Protein AF-A0AAD5JVT0-F1 (afdb_monomer)

Solvent-accessible surface area (backbone atoms only — not comparable to full-atom values): 8442 Å² total; per-residue (Å²): 138,88,90,83,81,89,78,95,78,83,78,82,88,82,80,82,82,86,86,84,90,79,89,81,84,84,88,70,99,79,71,87,85,83,91,67,76,53,73,41,101,82,29,90,51,47,40,52,59,62,80,93,69,42,86,67,53,71,68,58,53,49,51,53,48,52,53,48,25,65,75,74,66,51,56,69,68,59,46,50,54,53,50,51,54,49,48,54,54,38,16,63,36,20,67,77,40,57,48,54,56,23,50,54,52,51,46,23,51,43,54,75,34,98,82,4,52,47,52,55,50,56,54,56,70,54,51,78,76,76,120

pLDDT: mean 73.47, std 22.61, range [34.78, 96.44]

Radius of gyration: 25.61 Å; Cα contacts (8 Å, |Δi|>4): 76; chains: 1; bounding box: 48×72×60 Å

Organism: NCBI:txid60185

Structure (mmCIF, N/CA/C/O backbone):
data_AF-A0AAD5JVT0-F1
#
_entry.id   AF-A0AAD5JVT0-F1
#
loop_
_atom_site.group_PDB
_atom_site.id
_atom_site.type_symbol
_atom_site.label_atom_id
_atom_site.label_alt_id
_atom_site.label_comp_id
_atom_site.label_asym_id
_atom_site.label_entity_id
_atom_site.label_seq_id
_atom_site.pdbx_PDB_ins_code
_atom_site.Cartn_x
_atom_site.Cartn_y
_atom_site.Cartn_z
_atom_site.occupancy
_atom_site.B_iso_or_equiv
_atom_site.auth_seq_id
_atom_site.auth_comp_id
_atom_site.auth_asym_id
_atom_site.auth_atom_id
_atom_site.pdbx_PDB_model_num
ATOM 1 N N . MET A 1 1 ? -24.190 56.146 -15.590 1.00 42.69 1 MET A N 1
ATOM 2 C CA . MET A 1 1 ? -22.835 56.115 -14.997 1.00 42.69 1 MET A CA 1
ATOM 3 C C . MET A 1 1 ? -22.910 56.779 -13.633 1.00 42.69 1 MET A C 1
ATOM 5 O O . MET A 1 1 ? -23.581 57.795 -13.550 1.00 42.69 1 MET A O 1
ATOM 9 N N . LEU A 1 2 ? -22.230 56.203 -12.633 1.00 39.81 2 LEU A N 1
ATOM 10 C CA . LEU A 1 2 ? -22.140 56.605 -11.213 1.00 39.81 2 LEU A CA 1
ATOM 11 C C . LEU A 1 2 ? -23.274 56.128 -10.288 1.00 39.81 2 LEU A C 1
ATOM 13 O O . LEU A 1 2 ? -24.141 56.886 -9.879 1.00 39.81 2 LEU A O 1
ATOM 17 N N . ALA A 1 3 ? -23.177 54.865 -9.875 1.00 38.94 3 ALA A N 1
ATOM 18 C CA . ALA A 1 3 ? -23.599 54.436 -8.544 1.00 38.94 3 ALA A CA 1
ATOM 19 C C . ALA A 1 3 ? -22.502 53.513 -7.998 1.00 38.94 3 ALA A C 1
ATOM 21 O O . ALA A 1 3 ? -22.543 52.295 -8.146 1.00 38.94 3 ALA A O 1
ATOM 22 N N . LEU A 1 4 ? -21.453 54.128 -7.460 1.00 46.91 4 LEU A N 1
ATOM 23 C CA . LEU A 1 4 ? -20.381 53.460 -6.738 1.00 46.91 4 LEU A CA 1
ATOM 24 C C . LEU A 1 4 ? -20.253 54.237 -5.435 1.00 46.91 4 LEU A C 1
ATOM 26 O O . LEU A 1 4 ? -19.688 55.321 -5.440 1.00 46.91 4 LEU A O 1
ATOM 30 N N . LEU A 1 5 ? -20.872 53.737 -4.369 1.00 42.81 5 LEU A N 1
ATOM 31 C CA . LEU A 1 5 ? -20.313 53.743 -3.021 1.00 42.81 5 LEU A CA 1
ATOM 32 C C . LEU A 1 5 ? -21.260 52.996 -2.073 1.00 42.81 5 LEU A C 1
ATOM 34 O O . LEU A 1 5 ? -22.463 53.221 -2.055 1.00 42.81 5 LEU A O 1
ATOM 38 N N . GLU A 1 6 ? -20.638 52.174 -1.233 1.00 39.78 6 GLU A N 1
ATOM 39 C CA . GLU A 1 6 ? -21.125 51.795 0.093 1.00 39.78 6 GLU A CA 1
ATOM 40 C C . GLU A 1 6 ? -22.086 50.593 0.205 1.00 39.78 6 GLU A C 1
ATOM 42 O O . GLU A 1 6 ? -23.271 50.709 0.496 1.00 39.78 6 GLU A O 1
ATOM 47 N N . SER A 1 7 ? -21.519 49.382 0.132 1.00 43.12 7 SER A N 1
ATOM 48 C CA . SER A 1 7 ? -22.093 48.208 0.807 1.00 43.12 7 SER A CA 1
ATOM 49 C C . SER A 1 7 ? -21.152 47.729 1.916 1.00 43.12 7 SER A C 1
ATOM 51 O O . SER A 1 7 ? -20.167 47.025 1.689 1.00 43.12 7 SER A O 1
ATOM 53 N N . LYS A 1 8 ? -21.473 48.129 3.152 1.00 50.09 8 LYS A N 1
ATOM 54 C CA . LYS A 1 8 ? -20.845 47.746 4.432 1.00 50.09 8 LYS A CA 1
ATOM 55 C C . LYS A 1 8 ? -21.164 46.297 4.851 1.00 50.09 8 LYS A C 1
ATOM 57 O O . LYS A 1 8 ? -21.473 46.031 6.008 1.00 50.09 8 LYS A O 1
ATOM 62 N N . ARG A 1 9 ? -21.120 45.335 3.925 1.00 43.62 9 ARG A N 1
ATOM 63 C CA . ARG A 1 9 ? -21.512 43.932 4.193 1.00 43.62 9 ARG A CA 1
ATOM 64 C C . ARG A 1 9 ? -20.355 42.933 4.277 1.00 43.62 9 ARG A C 1
ATOM 66 O O . ARG A 1 9 ? -20.606 41.789 4.628 1.00 43.62 9 ARG A O 1
ATOM 73 N N . PHE A 1 10 ? -19.108 43.342 4.024 1.00 39.12 10 PHE A N 1
ATOM 74 C CA . PHE A 1 10 ? -18.000 42.389 3.836 1.00 39.12 10 PHE A CA 1
ATOM 75 C C . PHE A 1 10 ? -16.831 42.450 4.837 1.00 39.12 10 PHE A C 1
ATOM 77 O O . PHE A 1 10 ? -15.829 41.782 4.614 1.00 39.12 10 PHE A O 1
ATOM 84 N N . LYS A 1 11 ? -16.931 43.181 5.959 1.00 37.97 11 LYS A N 1
ATOM 85 C CA . LYS A 1 11 ? -15.828 43.254 6.952 1.00 37.97 11 LYS A CA 1
ATOM 86 C C . LYS A 1 11 ? -16.100 42.665 8.343 1.00 37.97 11 LYS A C 1
ATOM 88 O O . LYS A 1 11 ? -15.167 42.577 9.127 1.00 37.97 11 LYS A O 1
ATOM 93 N N . ASN A 1 12 ? -17.302 42.164 8.635 1.00 36.09 12 ASN A N 1
ATOM 94 C CA . ASN A 1 12 ? -17.651 41.736 10.003 1.00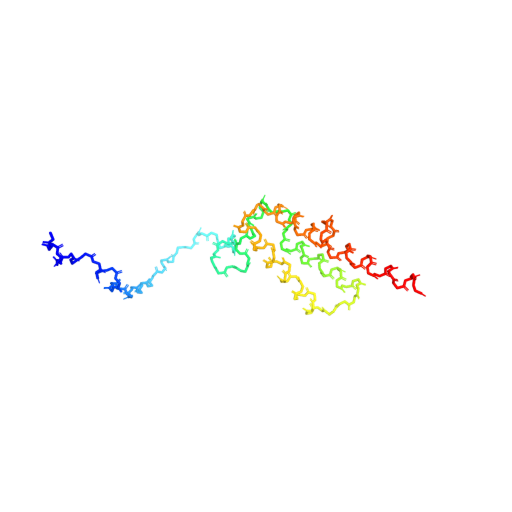 36.09 12 ASN A CA 1
ATOM 95 C C . ASN A 1 12 ? -17.623 40.216 10.253 1.00 36.09 12 ASN A C 1
ATOM 97 O O . ASN A 1 12 ? -18.140 39.774 11.269 1.00 36.09 12 ASN A O 1
ATOM 101 N N . LYS A 1 13 ? -17.038 39.397 9.364 1.00 38.84 13 LYS A N 1
ATOM 102 C CA . LYS A 1 13 ? -16.989 37.926 9.544 1.00 38.84 13 LYS A CA 1
ATOM 103 C C . LYS A 1 13 ? -15.599 37.363 9.877 1.00 38.84 13 LYS A C 1
ATOM 105 O O . LYS A 1 13 ? -15.403 36.159 9.798 1.00 38.84 13 LYS A O 1
ATOM 110 N N . LEU A 1 14 ? -14.632 38.215 10.223 1.00 41.12 14 LEU A N 1
ATOM 111 C CA . LEU A 1 14 ? -13.240 37.794 10.448 1.00 41.12 14 LEU A CA 1
ATOM 112 C C . LEU A 1 14 ? -12.692 38.108 11.845 1.00 41.12 14 LEU A C 1
ATOM 114 O O . LEU A 1 14 ? -11.523 37.850 12.091 1.00 41.12 14 LEU A O 1
ATOM 118 N N . LEU A 1 15 ? -13.509 38.625 12.769 1.00 42.91 15 LEU A N 1
ATOM 119 C CA . LEU A 1 15 ? -13.074 38.959 14.130 1.00 42.91 15 LEU A CA 1
ATOM 120 C C . LEU A 1 15 ? -14.215 38.741 15.135 1.00 42.91 15 LEU A C 1
ATOM 122 O O . LEU A 1 15 ? -14.838 39.694 15.595 1.00 42.91 15 LEU A O 1
ATOM 126 N N . THR A 1 16 ? -14.520 37.485 15.462 1.00 37.41 16 THR A N 1
ATOM 127 C CA . THR A 1 16 ? -15.326 37.148 16.647 1.00 37.41 16 THR A CA 1
ATOM 128 C C . THR A 1 16 ? -14.855 35.802 17.204 1.00 37.41 16 THR A C 1
ATOM 130 O O . THR A 1 16 ? -15.238 34.743 16.723 1.00 37.41 16 THR A O 1
ATOM 133 N N . GLU A 1 17 ? -13.979 35.928 18.204 1.00 36.03 17 GLU A N 1
ATOM 134 C CA . GLU A 1 17 ? -13.938 35.121 19.433 1.00 36.03 17 GLU A CA 1
ATOM 135 C C . GLU A 1 17 ? -13.217 33.763 19.415 1.00 36.03 17 GLU A C 1
ATOM 137 O O . GLU A 1 17 ? -13.787 32.683 19.302 1.00 36.03 17 GLU A O 1
ATOM 142 N N . SER A 1 18 ? -11.912 33.858 19.678 1.00 34.78 18 SER A N 1
ATOM 143 C CA . SER A 1 18 ? -11.151 32.921 20.505 1.00 34.78 18 SER A CA 1
ATOM 144 C C . SER A 1 18 ? -11.577 32.989 21.983 1.00 34.78 18 SER A C 1
ATOM 146 O O . SER A 1 18 ? -11.739 34.089 22.511 1.00 34.78 18 SER A O 1
ATOM 148 N N . ASN A 1 19 ? -11.576 31.822 22.643 1.00 36.66 19 ASN A N 1
ATOM 149 C CA . ASN A 1 19 ? -11.640 31.545 24.092 1.00 36.66 19 ASN A CA 1
ATOM 150 C C . ASN A 1 19 ? -13.023 31.310 24.724 1.00 36.66 19 ASN A C 1
ATOM 152 O O . ASN A 1 19 ? -13.602 32.202 25.332 1.00 36.66 19 ASN A O 1
ATOM 156 N N . THR A 1 20 ? -13.438 30.041 24.768 1.00 39.09 20 THR A N 1
ATOM 157 C CA . THR A 1 20 ? -14.123 29.476 25.945 1.00 39.09 20 THR A CA 1
ATOM 158 C C . THR A 1 20 ? -13.515 28.114 26.289 1.00 39.09 20 THR A C 1
ATOM 160 O O . THR A 1 20 ? -13.772 27.096 25.659 1.00 39.09 20 THR A O 1
ATOM 163 N N . SER A 1 21 ? -12.647 28.131 27.299 1.00 38.38 21 SER A N 1
ATOM 164 C CA . SER A 1 21 ? -12.252 26.964 28.083 1.00 38.38 21 SER A CA 1
ATOM 165 C C . SER A 1 21 ? -13.370 26.678 29.082 1.00 38.38 21 SER A C 1
ATOM 167 O O . SER A 1 21 ? -13.636 27.527 29.931 1.00 38.38 21 SER A O 1
ATOM 169 N N . VAL A 1 22 ? -13.987 25.499 29.021 1.00 42.66 22 VAL A N 1
ATOM 170 C CA . VAL A 1 22 ? -14.798 24.957 30.120 1.00 42.66 22 VAL A CA 1
ATOM 171 C C . VAL A 1 22 ? -14.399 23.498 30.316 1.00 42.66 22 VAL A C 1
ATOM 173 O O . VAL A 1 22 ? -14.731 22.627 29.516 1.00 42.66 22 VAL A O 1
ATOM 176 N N . GLN A 1 23 ? -13.626 23.263 31.374 1.00 40.12 23 GLN A N 1
ATOM 177 C CA . GLN A 1 23 ? -13.453 21.953 31.988 1.00 40.12 23 GLN A CA 1
ATOM 178 C C . GLN A 1 23 ? -14.671 21.675 32.874 1.00 40.12 23 GLN A C 1
ATOM 180 O O . GLN A 1 23 ? -15.003 22.514 33.703 1.00 40.12 23 GLN A O 1
ATOM 185 N N . ASP A 1 24 ? -15.293 20.510 32.690 1.00 35.97 24 ASP A N 1
ATOM 186 C CA . ASP A 1 24 ? -15.837 19.664 33.764 1.00 35.97 24 ASP A CA 1
ATOM 187 C C . ASP A 1 24 ? -16.304 18.317 33.171 1.00 35.97 24 ASP A C 1
ATOM 189 O O . ASP A 1 24 ? -17.338 18.266 32.501 1.00 35.97 24 ASP A O 1
ATOM 193 N N . PRO A 1 25 ? -15.602 17.190 33.401 1.00 46.09 25 PRO A N 1
ATOM 194 C CA . PRO A 1 25 ? -16.190 15.872 33.226 1.00 46.09 25 PRO A CA 1
ATOM 195 C C . PRO A 1 25 ? -16.771 15.381 34.558 1.00 46.09 25 PRO A C 1
ATOM 197 O O . PRO A 1 25 ? -16.054 14.963 35.468 1.00 46.09 25 PRO A O 1
ATOM 200 N N . GLN A 1 26 ? -18.102 15.404 34.644 1.00 40.09 26 GLN A N 1
ATOM 201 C CA . GLN A 1 26 ? -18.882 14.684 35.649 1.00 40.09 26 GLN A CA 1
ATOM 202 C C . GLN A 1 26 ? -18.481 13.198 35.659 1.00 40.09 26 GLN A C 1
ATOM 204 O O . GLN A 1 26 ? -18.565 12.489 34.656 1.00 40.09 26 GLN A O 1
ATOM 209 N N . ASN A 1 27 ? -18.028 12.752 36.825 1.00 43.31 27 ASN A N 1
ATOM 210 C CA . ASN A 1 27 ? -17.578 11.404 37.133 1.00 43.31 27 ASN A CA 1
ATOM 211 C C . ASN A 1 27 ? -18.794 10.460 37.212 1.00 43.31 27 ASN A C 1
ATOM 213 O O . ASN A 1 27 ? -19.516 10.474 38.206 1.00 43.31 27 ASN A O 1
ATOM 217 N N . ASN A 1 28 ? -19.041 9.663 36.166 1.00 42.50 28 ASN A N 1
ATOM 218 C CA . ASN A 1 28 ? -20.132 8.681 36.128 1.00 42.50 28 ASN A CA 1
ATOM 219 C C . ASN A 1 28 ? -19.548 7.267 35.885 1.00 42.50 28 ASN A C 1
ATOM 221 O O . ASN A 1 28 ? -19.054 7.001 34.787 1.00 42.50 28 ASN A O 1
ATOM 225 N N . PRO A 1 29 ? -19.530 6.353 36.878 1.00 51.09 29 PRO A N 1
ATOM 226 C CA . PRO A 1 29 ? -18.665 5.167 36.843 1.00 51.09 29 PRO A CA 1
ATOM 227 C C . PRO A 1 29 ? -19.257 3.912 36.165 1.00 51.09 29 PRO A C 1
ATOM 229 O O . PRO A 1 29 ? -18.868 2.804 36.524 1.00 51.09 29 PRO A O 1
ATOM 232 N N . THR A 1 30 ? -20.159 4.019 35.182 1.00 50.66 30 THR A N 1
ATOM 233 C CA . THR A 1 30 ? -20.792 2.822 34.571 1.00 50.66 30 THR A CA 1
ATOM 234 C C . THR A 1 30 ? -20.783 2.740 33.044 1.00 50.66 30 THR A C 1
ATOM 236 O O . THR A 1 30 ? -21.467 1.882 32.489 1.00 50.66 30 THR A O 1
ATOM 239 N N . LEU A 1 31 ? -19.972 3.532 32.337 1.00 48.97 31 LEU A N 1
ATOM 240 C CA . LEU A 1 31 ? -19.729 3.275 30.911 1.00 48.97 31 LEU A CA 1
ATOM 241 C C . LEU A 1 31 ? -18.489 2.386 30.731 1.00 48.97 31 LEU A C 1
ATOM 243 O O . LEU A 1 31 ? -17.447 2.685 31.325 1.00 48.97 31 LEU A O 1
ATOM 247 N N . PRO A 1 32 ? -18.572 1.293 29.944 1.00 42.19 32 PRO A N 1
ATOM 248 C CA . PRO A 1 32 ? -17.441 0.404 29.746 1.00 42.19 32 PRO A CA 1
ATOM 249 C C . PRO A 1 32 ? -16.292 1.186 29.112 1.00 42.19 32 PRO A C 1
ATOM 251 O O . PRO A 1 32 ? -16.405 1.767 28.032 1.00 42.19 32 PRO A O 1
ATOM 254 N N . LYS A 1 33 ? -15.169 1.205 29.828 1.00 46.94 33 LYS A N 1
ATOM 255 C CA . LYS A 1 33 ? -13.894 1.664 29.302 1.00 46.94 33 LYS A CA 1
ATOM 256 C C . LYS A 1 33 ? -13.515 0.750 28.134 1.00 46.94 33 LYS A C 1
ATOM 258 O O . LYS A 1 33 ? -13.266 -0.430 28.349 1.00 46.94 33 LYS A O 1
ATOM 263 N N . ASN A 1 34 ? -13.373 1.370 26.963 1.00 48.34 34 ASN A N 1
ATOM 264 C CA . ASN A 1 34 ? -12.499 0.961 25.862 1.00 48.34 34 ASN A CA 1
ATOM 265 C C . ASN A 1 34 ? -13.071 -0.009 24.804 1.00 48.34 34 ASN A C 1
ATOM 267 O O . ASN A 1 34 ? -12.885 -1.217 24.911 1.00 48.34 34 ASN A O 1
ATOM 271 N N . THR A 1 35 ? -13.663 0.525 23.722 1.00 45.53 35 THR A N 1
ATOM 272 C CA . THR A 1 35 ? -13.678 -0.134 22.388 1.00 45.53 35 THR A CA 1
ATOM 273 C C . THR A 1 35 ? -13.915 0.851 21.226 1.00 45.53 35 THR A C 1
ATOM 275 O O . THR A 1 35 ? -14.700 0.584 20.325 1.00 45.53 35 THR A O 1
ATOM 278 N N . LEU A 1 36 ? -13.282 2.030 21.219 1.00 45.38 36 LEU A N 1
ATOM 279 C CA . LEU A 1 36 ? -13.342 2.894 20.027 1.00 45.38 36 LEU A CA 1
ATOM 280 C C . LEU A 1 36 ? -12.101 3.783 19.891 1.00 45.38 36 LEU A C 1
ATOM 282 O O . LEU A 1 36 ? -12.194 5.002 19.787 1.00 45.38 36 LEU A O 1
ATOM 286 N N . LEU A 1 37 ? -10.918 3.167 19.906 1.00 45.56 37 LEU A N 1
ATOM 287 C CA . LEU A 1 37 ? -9.666 3.880 19.636 1.00 45.56 37 LEU A CA 1
ATOM 288 C C . LEU A 1 37 ? -9.464 4.207 18.140 1.00 45.56 37 LEU A C 1
ATOM 290 O O . LEU A 1 37 ? -8.511 4.897 17.812 1.00 45.56 37 LEU A O 1
ATOM 294 N N . GLY A 1 38 ? -10.348 3.748 17.245 1.00 46.44 38 GLY A N 1
ATOM 295 C CA . GLY A 1 38 ? -10.215 3.910 15.788 1.00 46.44 38 GLY A CA 1
ATOM 296 C C . GLY A 1 38 ? -10.915 5.125 15.162 1.00 46.44 38 GLY A C 1
ATOM 297 O O . GLY A 1 38 ? -10.831 5.293 13.956 1.00 46.44 38 GLY A O 1
ATOM 298 N N . TYR A 1 39 ? -11.613 5.966 15.939 1.00 44.31 39 TYR A N 1
ATOM 299 C CA . TYR A 1 39 ? -12.497 7.018 15.388 1.00 44.31 39 TYR A CA 1
ATOM 300 C C . TYR A 1 39 ? -12.332 8.414 15.991 1.00 44.31 39 TYR A C 1
ATOM 302 O O . TYR A 1 39 ? -13.175 9.286 15.789 1.00 44.31 39 TYR A O 1
ATOM 310 N N . SER A 1 40 ? -11.259 8.653 16.740 1.00 50.84 40 SER A N 1
ATOM 311 C CA . SER A 1 40 ? -10.874 10.030 17.058 1.00 50.84 40 SER A CA 1
ATOM 312 C C . SER A 1 40 ? -9.973 10.554 15.941 1.00 50.84 40 SER A C 1
ATOM 314 O O . SER A 1 40 ? -9.121 9.805 15.467 1.00 50.84 40 SER A O 1
ATOM 316 N N . ASP A 1 41 ? -10.071 11.839 15.587 1.00 53.91 41 ASP A N 1
ATOM 317 C CA . ASP A 1 41 ? -9.113 12.530 14.696 1.00 53.91 41 ASP A CA 1
ATOM 318 C C . ASP A 1 41 ? -7.643 12.446 15.187 1.00 53.91 41 ASP A C 1
ATOM 320 O O . ASP A 1 41 ? -6.724 12.915 14.522 1.00 53.91 41 ASP A O 1
ATOM 324 N N . SER A 1 42 ? -7.410 11.850 16.364 1.00 58.44 42 SER A N 1
ATOM 325 C CA . SER A 1 42 ? -6.110 11.608 16.990 1.00 58.44 42 SER A CA 1
ATOM 326 C C . SER A 1 42 ? -5.592 10.169 16.828 1.00 58.44 42 SER A C 1
ATOM 328 O O . SER A 1 42 ? -4.496 9.877 17.313 1.00 58.44 42 SER A O 1
ATOM 330 N N . ALA A 1 43 ? -6.351 9.251 16.222 1.00 64.69 43 ALA A N 1
ATOM 331 C CA . ALA A 1 43 ? -5.914 7.870 16.030 1.00 64.69 43 ALA A CA 1
ATOM 332 C C . ALA A 1 43 ? -4.952 7.761 14.829 1.00 64.69 43 ALA A C 1
ATOM 334 O O . ALA A 1 43 ? -5.251 8.317 13.769 1.00 64.69 43 ALA A O 1
ATOM 335 N N . PRO A 1 44 ? -3.816 7.047 14.952 1.00 73.19 44 PRO A N 1
ATOM 336 C CA . PRO A 1 44 ? -2.994 6.722 13.794 1.00 73.19 44 PRO A CA 1
ATOM 337 C C . PRO A 1 44 ? -3.825 5.807 12.883 1.00 73.19 44 PRO A C 1
ATOM 339 O O . PRO A 1 44 ? -4.241 4.735 13.310 1.00 73.19 44 PRO A O 1
ATOM 342 N N . TYR A 1 45 ? -4.101 6.258 11.657 1.00 84.25 45 TYR A N 1
ATOM 343 C CA . TYR A 1 45 ? -4.936 5.586 10.643 1.00 84.25 45 TYR A CA 1
ATOM 344 C C . TYR A 1 45 ? -6.464 5.637 10.879 1.00 84.25 45 TYR A C 1
ATOM 346 O O . TYR A 1 45 ? -7.145 4.613 10.899 1.00 84.25 45 TYR A O 1
ATOM 354 N N . SER A 1 46 ? -7.029 6.839 11.036 1.00 83.12 46 SER A N 1
ATOM 355 C CA . SER A 1 46 ? -8.470 7.046 11.275 1.00 83.12 46 SER A CA 1
ATOM 356 C C . SER A 1 46 ? -9.390 6.670 10.102 1.00 83.12 46 SER A C 1
ATOM 358 O O . SER A 1 46 ? -10.589 6.473 10.298 1.00 83.12 46 SER A O 1
ATOM 360 N N . SER A 1 47 ? -8.861 6.583 8.878 1.00 86.12 47 SER A N 1
ATOM 361 C CA . SER A 1 47 ? -9.623 6.239 7.669 1.00 86.12 47 SER A CA 1
ATOM 362 C C . SER A 1 47 ? -9.603 4.739 7.365 1.00 86.12 47 SER A C 1
ATOM 364 O O . SER A 1 47 ? -10.435 4.256 6.592 1.00 86.12 47 SER A O 1
ATOM 366 N N . TRP A 1 48 ? -8.691 3.975 7.972 1.00 86.31 48 TRP A N 1
ATOM 367 C CA . TRP A 1 48 ? -8.739 2.513 7.979 1.00 86.31 48 TRP A CA 1
ATOM 368 C C . TRP A 1 48 ? -9.813 2.048 8.981 1.00 86.31 48 TRP A C 1
ATOM 370 O O . TRP A 1 48 ? -9.518 1.784 10.140 1.00 86.31 48 TRP A O 1
ATOM 380 N N . GLY A 1 49 ? -11.071 2.064 8.509 1.00 70.62 49 GLY A N 1
ATOM 381 C CA . GLY A 1 49 ? -12.323 2.004 9.284 1.00 70.62 49 GLY A CA 1
ATOM 382 C C . GLY A 1 49 ? -12.575 0.771 10.179 1.00 70.62 49 GLY A C 1
ATOM 383 O O . GLY A 1 49 ? -11.660 0.019 10.497 1.00 70.62 49 GLY A O 1
ATOM 384 N N . PRO A 1 50 ? -13.830 0.561 10.639 1.00 67.69 50 PRO A N 1
ATOM 385 C CA . PRO A 1 50 ? -14.120 -0.307 11.783 1.00 67.69 50 PRO A CA 1
ATOM 386 C C . PRO A 1 50 ? -13.792 -1.767 11.467 1.00 67.69 50 PRO A C 1
ATOM 388 O O . PRO A 1 50 ? -13.972 -2.196 10.326 1.00 67.69 50 PRO A O 1
ATOM 391 N N . GLU A 1 51 ? -13.396 -2.532 12.488 1.00 64.88 51 GLU A N 1
ATOM 392 C CA . GLU A 1 51 ? -12.934 -3.925 12.353 1.00 64.88 51 GLU A CA 1
ATOM 393 C C . GLU A 1 51 ? -13.894 -4.838 11.563 1.00 64.88 51 GLU A C 1
ATOM 395 O O . GLU A 1 51 ? -13.441 -5.726 10.851 1.00 64.88 51 GLU A O 1
ATOM 400 N N . ASP A 1 52 ? -15.203 -4.565 11.583 1.00 68.00 52 ASP A N 1
ATOM 401 C CA . ASP A 1 52 ? -16.214 -5.350 10.856 1.00 68.00 52 ASP A CA 1
ATOM 402 C C . ASP A 1 52 ? -16.201 -5.159 9.324 1.00 68.00 52 ASP A C 1
ATOM 404 O O . ASP A 1 52 ? -16.819 -5.935 8.593 1.00 68.00 52 ASP A O 1
ATOM 408 N N . ALA A 1 53 ? -15.548 -4.111 8.814 1.00 75.56 53 ALA A N 1
ATOM 409 C CA . ALA A 1 53 ? -15.560 -3.744 7.394 1.00 75.56 53 ALA A CA 1
ATOM 410 C C . ALA A 1 53 ? -14.182 -3.831 6.717 1.00 75.56 53 ALA A C 1
ATOM 412 O O . ALA A 1 53 ? -14.068 -3.524 5.523 1.00 75.56 53 ALA A O 1
ATOM 413 N N . ILE A 1 54 ? -13.140 -4.214 7.461 1.00 85.50 54 ILE A N 1
ATOM 414 C CA . ILE A 1 54 ? -11.770 -4.291 6.951 1.00 85.50 54 ILE A CA 1
ATOM 415 C C . ILE A 1 54 ? -11.408 -5.728 6.557 1.00 85.50 54 ILE A C 1
ATOM 417 O O . ILE A 1 54 ? -11.768 -6.676 7.248 1.00 85.50 54 ILE A O 1
ATOM 421 N N . PRO A 1 55 ? -10.676 -5.911 5.447 1.00 87.88 55 PRO A N 1
ATOM 422 C CA . PRO A 1 55 ? -10.257 -7.239 4.999 1.00 87.88 55 PRO A CA 1
ATOM 423 C C . PRO A 1 55 ? -9.130 -7.855 5.825 1.00 87.88 55 PRO A C 1
ATOM 425 O O . PRO A 1 55 ? -8.927 -9.063 5.775 1.00 87.88 55 PRO A O 1
ATOM 428 N N . ALA A 1 56 ? -8.365 -7.016 6.517 1.00 88.81 56 ALA A N 1
ATOM 429 C CA . ALA A 1 56 ? -7.275 -7.420 7.383 1.00 88.81 56 ALA A CA 1
ATOM 430 C C . ALA A 1 56 ? -7.127 -6.387 8.499 1.00 88.81 56 ALA A C 1
ATOM 432 O O . ALA A 1 56 ? -7.124 -5.173 8.253 1.00 88.81 56 ALA A O 1
ATOM 433 N N . THR A 1 57 ? -7.003 -6.882 9.722 1.00 90.00 57 THR A N 1
ATOM 434 C CA . THR A 1 57 ? -6.739 -6.068 10.908 1.00 90.00 57 THR A CA 1
ATOM 435 C C . THR A 1 57 ? -5.277 -5.623 10.947 1.00 90.00 57 THR A C 1
ATOM 437 O O . THR A 1 57 ? -4.395 -6.249 10.352 1.00 90.00 57 THR A O 1
ATOM 440 N N . LEU A 1 58 ? -4.988 -4.550 11.689 1.00 89.19 58 LEU A N 1
ATOM 441 C CA . LEU A 1 58 ? -3.610 -4.088 11.889 1.00 89.19 58 LEU A CA 1
ATOM 442 C C . LEU A 1 58 ? -2.724 -5.195 12.481 1.00 89.19 58 LEU A C 1
ATOM 444 O O . LEU A 1 58 ? -1.591 -5.375 12.044 1.00 89.19 58 LEU A O 1
ATOM 448 N N . THR A 1 59 ? -3.251 -5.962 13.438 1.00 90.88 59 THR A N 1
ATOM 449 C CA . THR A 1 59 ? -2.523 -7.057 14.091 1.00 90.88 59 THR A CA 1
ATOM 450 C C . THR A 1 59 ? -2.182 -8.185 13.119 1.00 90.88 59 THR A C 1
ATOM 452 O O . THR A 1 59 ? -1.076 -8.718 13.175 1.00 90.88 59 THR A O 1
ATOM 455 N N . GLU A 1 60 ? -3.086 -8.533 12.200 1.00 93.75 60 GLU A N 1
ATOM 456 C CA . GLU A 1 60 ? -2.815 -9.541 11.167 1.00 93.75 60 GLU A CA 1
ATOM 457 C C . GLU A 1 60 ? -1.739 -9.071 10.183 1.00 93.75 60 GLU A C 1
ATOM 459 O O . GLU A 1 60 ? -0.825 -9.829 9.850 1.00 93.75 60 GLU A O 1
ATOM 464 N N . ILE A 1 61 ? -1.806 -7.807 9.753 1.00 93.19 61 ILE A N 1
ATOM 465 C CA . ILE A 1 61 ? -0.791 -7.217 8.873 1.00 93.19 61 ILE A CA 1
ATOM 466 C C . ILE A 1 61 ? 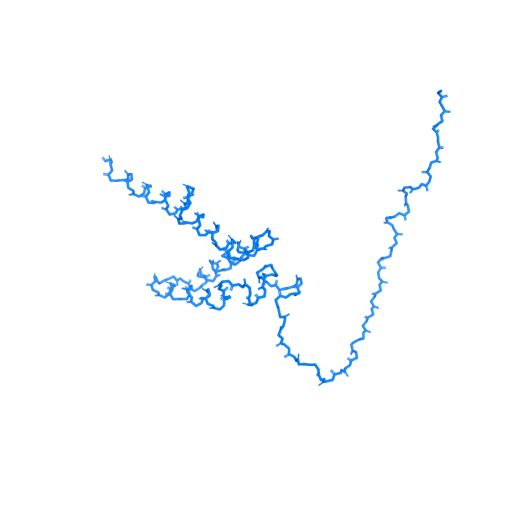0.565 -7.184 9.591 1.00 93.19 61 ILE A C 1
ATOM 468 O O . ILE A 1 61 ? 1.574 -7.601 9.021 1.00 93.19 61 ILE A O 1
ATOM 472 N N . GLU A 1 62 ? 0.606 -6.748 10.851 1.00 94.12 62 GLU A N 1
ATOM 473 C CA . GLU A 1 62 ? 1.833 -6.724 11.650 1.00 94.12 62 GLU A CA 1
ATOM 474 C C . GLU A 1 62 ? 2.436 -8.127 11.810 1.00 94.12 62 GLU A C 1
ATOM 476 O O . GLU A 1 62 ? 3.639 -8.300 11.598 1.00 94.12 62 GLU A O 1
ATOM 481 N N . ALA A 1 63 ? 1.618 -9.138 12.118 1.00 95.31 63 ALA A N 1
ATOM 482 C CA . ALA A 1 63 ? 2.071 -10.523 12.235 1.00 95.31 63 ALA A CA 1
ATOM 483 C C . ALA A 1 63 ? 2.718 -11.019 10.930 1.00 95.31 63 ALA A C 1
ATOM 485 O O . ALA A 1 63 ? 3.802 -11.609 10.955 1.00 95.31 63 ALA A O 1
ATOM 486 N N . GLN A 1 64 ? 2.123 -10.698 9.777 1.00 95.06 64 GLN A N 1
ATOM 487 C CA . GLN A 1 64 ? 2.694 -11.038 8.474 1.00 95.06 64 GLN A CA 1
ATOM 488 C C . GLN A 1 64 ? 4.054 -10.352 8.244 1.00 95.06 64 GLN A C 1
ATOM 490 O O . GLN A 1 64 ? 4.988 -10.977 7.733 1.00 95.06 64 GLN A O 1
ATOM 495 N N . PHE A 1 65 ? 4.198 -9.083 8.642 1.00 95.00 65 PHE A N 1
ATOM 496 C CA . PHE A 1 65 ? 5.470 -8.355 8.554 1.00 95.00 65 PHE A CA 1
ATOM 497 C C . PHE A 1 65 ? 6.548 -8.956 9.454 1.00 95.00 65 PHE A C 1
ATOM 499 O O . PHE A 1 65 ? 7.693 -9.091 9.019 1.00 95.00 65 PHE A O 1
ATOM 506 N N . GLN A 1 66 ? 6.199 -9.348 10.679 1.00 95.06 66 GLN A N 1
ATOM 507 C CA . GLN A 1 66 ? 7.129 -9.998 11.604 1.00 95.06 66 GLN A CA 1
ATOM 508 C C . GLN A 1 66 ? 7.618 -11.345 11.054 1.00 95.06 66 GLN A C 1
ATOM 510 O O . GLN A 1 66 ? 8.818 -11.635 11.098 1.00 95.06 66 GLN A O 1
ATOM 515 N N . ASP A 1 67 ? 6.722 -12.135 10.463 1.00 96.44 67 ASP A N 1
ATOM 516 C CA . ASP A 1 67 ? 7.068 -13.407 9.830 1.00 96.44 67 ASP A CA 1
ATOM 517 C C . ASP A 1 67 ? 8.018 -13.228 8.644 1.00 96.44 67 ASP A C 1
ATOM 519 O O . ASP A 1 67 ? 9.005 -13.958 8.515 1.00 96.44 67 ASP A O 1
ATOM 523 N N . ILE A 1 68 ? 7.747 -12.249 7.778 1.00 94.94 68 ILE A N 1
ATOM 524 C CA . ILE A 1 68 ? 8.611 -11.918 6.638 1.00 94.94 68 ILE A CA 1
ATOM 525 C C . ILE A 1 68 ? 9.970 -11.423 7.143 1.00 94.94 68 ILE A C 1
ATOM 527 O O . ILE A 1 68 ? 11.005 -11.916 6.692 1.00 94.94 68 ILE A O 1
ATOM 531 N N . ALA A 1 69 ? 9.989 -10.514 8.119 1.00 96.00 69 ALA A N 1
ATOM 532 C CA . ALA A 1 69 ? 11.221 -9.994 8.702 1.00 96.00 69 ALA A CA 1
ATOM 533 C C . ALA A 1 69 ? 12.092 -11.112 9.284 1.00 96.00 69 ALA A C 1
ATOM 535 O O . ALA A 1 69 ? 13.293 -11.155 9.022 1.00 96.00 69 ALA A O 1
ATOM 536 N N . LYS A 1 70 ? 11.484 -12.071 9.991 1.00 95.25 70 LYS A N 1
ATOM 537 C CA . LYS A 1 70 ? 12.188 -13.229 10.547 1.00 95.25 70 LYS A CA 1
ATOM 538 C C . LYS A 1 70 ? 12.713 -14.177 9.468 1.00 95.25 70 LYS A C 1
ATOM 540 O O . LYS A 1 70 ? 13.825 -14.680 9.604 1.00 95.25 70 LYS A O 1
ATOM 545 N N . LYS A 1 71 ? 11.937 -14.430 8.408 1.00 95.62 71 LYS A N 1
ATOM 546 C CA . LYS A 1 71 ? 12.329 -15.335 7.310 1.00 95.62 71 LYS A CA 1
ATOM 547 C C . LYS A 1 71 ? 13.492 -14.786 6.487 1.00 95.62 71 LYS A C 1
ATOM 549 O O . LYS A 1 71 ? 14.381 -15.550 6.128 1.00 95.62 71 LYS A O 1
ATOM 554 N N . PHE A 1 72 ? 13.486 -13.487 6.196 1.00 94.69 72 PHE A N 1
ATOM 555 C CA . PHE A 1 72 ? 14.506 -12.846 5.359 1.00 94.69 72 PHE A CA 1
ATOM 556 C C . PHE A 1 72 ? 15.633 -12.174 6.158 1.00 94.69 72 PHE A C 1
ATOM 558 O O . PHE A 1 72 ? 16.610 -11.726 5.566 1.00 94.69 72 PHE A O 1
ATOM 565 N N . GLY A 1 73 ? 15.528 -12.122 7.489 1.00 94.00 73 GLY A N 1
ATOM 566 C CA . GLY A 1 73 ? 16.546 -11.529 8.360 1.00 94.00 73 GLY A CA 1
ATOM 567 C C . GLY A 1 73 ? 16.575 -9.999 8.325 1.00 94.00 73 GLY A C 1
ATOM 568 O O . GLY A 1 73 ? 17.635 -9.406 8.517 1.00 94.00 73 GLY A O 1
ATOM 569 N N . PHE A 1 74 ? 15.437 -9.345 8.070 1.00 94.69 74 PHE A N 1
ATOM 570 C CA . PHE A 1 74 ? 15.356 -7.884 8.101 1.00 94.69 74 PHE A CA 1
ATOM 571 C C . PHE A 1 74 ? 15.456 -7.347 9.534 1.00 94.69 7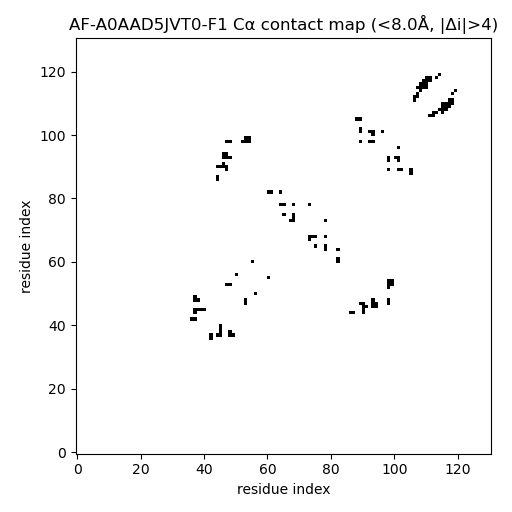4 PHE A C 1
ATOM 573 O O . PHE A 1 74 ? 14.946 -7.945 10.482 1.00 94.69 74 PHE A O 1
ATOM 580 N N . GLN A 1 75 ? 16.076 -6.175 9.692 1.00 96.12 75 GLN A N 1
ATOM 581 C CA . GLN A 1 75 ? 16.105 -5.465 10.971 1.00 96.12 75 GLN A CA 1
ATOM 582 C C . GLN A 1 75 ? 14.680 -5.098 11.415 1.00 96.12 75 GLN A C 1
ATOM 584 O O . GLN A 1 75 ? 13.878 -4.620 10.611 1.00 96.12 75 GLN A O 1
ATOM 589 N N . ALA A 1 76 ? 14.391 -5.254 12.712 1.00 91.62 76 ALA A N 1
ATOM 590 C CA . ALA A 1 76 ? 13.072 -4.980 13.286 1.00 91.62 76 ALA A CA 1
ATOM 591 C C . ALA A 1 76 ? 12.579 -3.547 13.010 1.00 91.62 76 ALA A C 1
ATOM 593 O O . ALA A 1 76 ? 11.413 -3.351 12.672 1.00 91.62 76 ALA A O 1
ATOM 594 N N . ASP A 1 77 ? 13.466 -2.553 13.088 1.00 93.94 77 ASP A N 1
ATOM 595 C CA . ASP A 1 77 ? 13.110 -1.154 12.820 1.00 93.94 77 ASP A CA 1
ATOM 596 C C . ASP A 1 77 ? 12.791 -0.916 11.343 1.00 93.94 77 ASP A C 1
ATOM 598 O O . ASP A 1 77 ? 11.854 -0.193 11.018 1.00 93.94 77 ASP A O 1
ATOM 602 N N . SER A 1 78 ? 13.521 -1.572 10.435 1.00 94.00 78 SER A N 1
ATOM 603 C CA . SER A 1 78 ? 13.233 -1.500 9.000 1.00 94.00 78 SER A CA 1
ATOM 604 C C . SER A 1 78 ? 11.864 -2.108 8.687 1.00 94.00 78 SER A C 1
ATOM 606 O O . SER A 1 78 ? 11.077 -1.498 7.966 1.00 94.00 78 SER A O 1
ATOM 608 N N 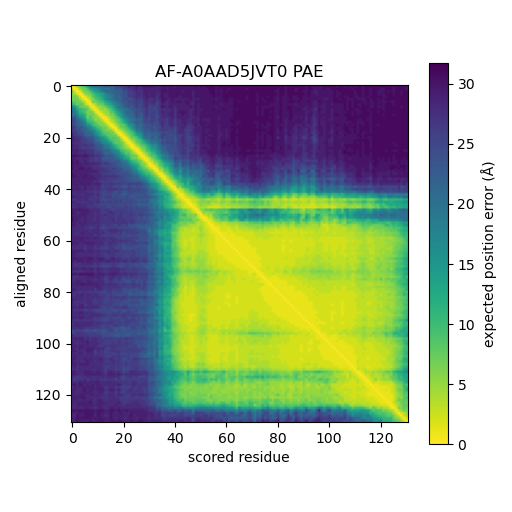. ALA A 1 79 ? 11.541 -3.256 9.290 1.00 93.69 79 ALA A N 1
ATOM 609 C CA . ALA A 1 79 ? 10.228 -3.877 9.149 1.00 93.69 79 ALA A CA 1
ATOM 610 C C . ALA A 1 79 ? 9.106 -2.984 9.707 1.00 93.69 79 ALA A C 1
ATOM 612 O O . ALA A 1 79 ? 8.077 -2.824 9.053 1.00 93.69 79 ALA A O 1
ATOM 613 N N . ARG A 1 80 ? 9.322 -2.344 10.866 1.00 92.81 80 ARG A N 1
ATOM 614 C CA . ARG A 1 80 ? 8.365 -1.398 11.461 1.00 92.81 80 ARG A CA 1
ATOM 615 C C . ARG A 1 80 ? 8.145 -0.165 10.578 1.00 92.81 80 ARG A C 1
ATOM 617 O O . ARG A 1 80 ? 7.002 0.237 10.395 1.00 92.81 80 ARG A O 1
ATOM 624 N N . ASN A 1 81 ? 9.201 0.389 9.981 1.00 95.00 81 ASN A N 1
ATOM 625 C CA . ASN A 1 81 ? 9.081 1.514 9.046 1.00 95.00 81 ASN A CA 1
ATOM 626 C C . ASN A 1 81 ? 8.278 1.134 7.794 1.00 95.00 81 ASN A C 1
ATOM 628 O O . ASN A 1 81 ? 7.468 1.919 7.308 1.00 95.00 81 ASN A O 1
ATOM 632 N N . MET A 1 82 ? 8.484 -0.079 7.271 1.00 95.06 82 MET A N 1
ATOM 633 C CA . MET A 1 82 ? 7.738 -0.562 6.107 1.00 95.06 82 MET A CA 1
ATOM 634 C C . MET A 1 82 ? 6.271 -0.865 6.431 1.00 95.06 82 MET A C 1
ATOM 636 O O . MET A 1 82 ? 5.409 -0.624 5.585 1.00 95.06 82 MET A O 1
ATOM 640 N N . LEU A 1 83 ? 5.986 -1.350 7.643 1.00 94.69 83 LEU A N 1
ATOM 641 C CA . LEU A 1 83 ? 4.623 -1.520 8.145 1.00 94.69 83 LEU A CA 1
ATOM 642 C C . LEU A 1 83 ? 3.902 -0.170 8.231 1.00 94.69 83 LEU A C 1
ATOM 644 O O . LEU A 1 83 ? 2.811 -0.032 7.690 1.00 94.69 83 LEU A O 1
ATOM 648 N N . ASP A 1 84 ? 4.522 0.835 8.852 1.00 94.06 84 ASP A N 1
ATOM 649 C CA . ASP A 1 84 ? 3.940 2.179 8.958 1.00 94.06 84 ASP A CA 1
ATOM 650 C C . ASP A 1 84 ? 3.675 2.784 7.571 1.00 94.06 84 ASP A C 1
ATOM 652 O O . ASP A 1 8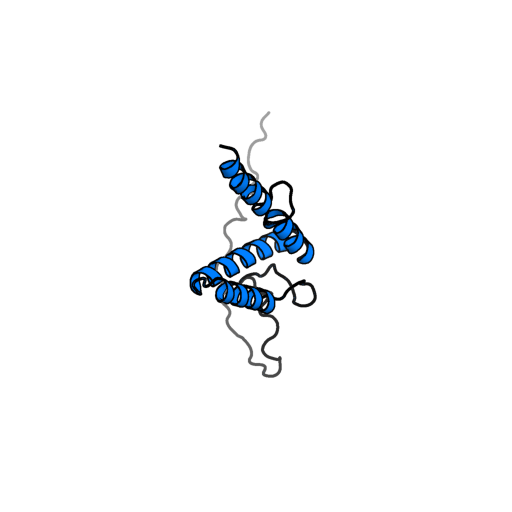4 ? 2.570 3.234 7.274 1.00 94.06 84 ASP A O 1
ATOM 656 N N . HIS A 1 85 ? 4.645 2.678 6.659 1.00 94.50 85 HIS A N 1
ATOM 657 C CA . HIS A 1 85 ? 4.475 3.120 5.277 1.00 94.50 85 HIS A CA 1
ATOM 658 C C . HIS A 1 85 ? 3.286 2.431 4.580 1.00 94.50 85 HIS A C 1
ATOM 660 O O . HIS A 1 85 ? 2.514 3.085 3.873 1.00 94.50 85 HIS A O 1
ATOM 666 N N . LEU A 1 86 ? 3.110 1.119 4.780 1.00 94.56 86 LEU A N 1
ATOM 667 C CA . LEU A 1 86 ? 1.955 0.383 4.262 1.00 94.56 86 LEU A CA 1
ATOM 668 C C . LEU A 1 86 ? 0.640 0.916 4.844 1.00 94.56 86 LEU A C 1
ATOM 670 O O . LEU A 1 86 ? -0.303 1.165 4.091 1.00 94.56 86 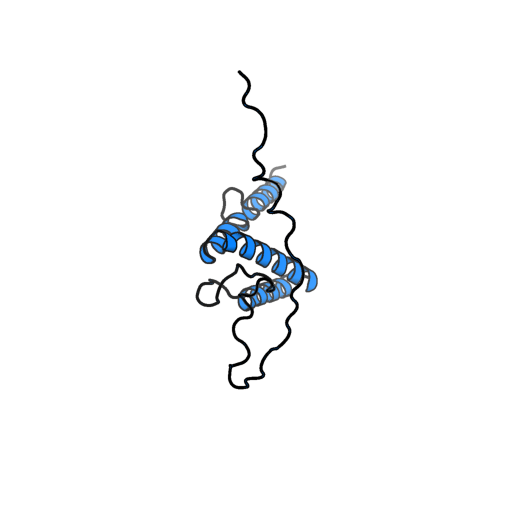LEU A O 1
ATOM 674 N N . MET A 1 87 ? 0.588 1.120 6.158 1.00 93.25 87 MET A N 1
ATOM 675 C CA . MET A 1 87 ? -0.612 1.593 6.844 1.00 93.25 87 MET A CA 1
ATOM 676 C C . MET A 1 87 ? -1.003 3.010 6.416 1.00 93.25 87 MET A C 1
ATOM 678 O O . MET A 1 87 ? -2.173 3.244 6.126 1.00 93.25 87 MET A O 1
ATOM 682 N N . ILE A 1 88 ? -0.042 3.924 6.250 1.00 93.62 88 ILE A N 1
ATOM 683 C CA . ILE A 1 88 ? -0.286 5.278 5.718 1.00 93.62 88 ILE A CA 1
ATOM 684 C C . ILE A 1 88 ? -0.899 5.215 4.311 1.00 93.62 88 ILE A C 1
ATOM 686 O O . ILE A 1 88 ? -1.828 5.958 3.984 1.00 93.62 88 ILE A O 1
ATOM 690 N N . MET A 1 89 ? -0.393 4.328 3.451 1.00 94.00 89 MET A N 1
ATOM 691 C CA . MET A 1 89 ? -0.916 4.166 2.093 1.00 94.00 89 MET A CA 1
ATOM 692 C C . MET A 1 89 ? -2.335 3.594 2.060 1.00 94.00 89 MET A C 1
ATOM 694 O O . MET A 1 89 ? -3.128 3.990 1.198 1.00 94.00 89 MET A O 1
ATOM 698 N N . LEU A 1 90 ? -2.633 2.648 2.951 1.00 93.38 90 LEU A N 1
ATOM 699 C CA . LEU A 1 90 ? -3.963 2.066 3.098 1.00 93.38 90 LEU A CA 1
ATOM 700 C C . LEU A 1 90 ? -4.947 3.102 3.635 1.00 93.38 90 LEU A C 1
ATOM 702 O O . LEU A 1 90 ? -6.000 3.294 3.038 1.00 93.38 90 LEU A O 1
ATOM 706 N N . ASP A 1 91 ? -4.569 3.829 4.682 1.00 91.69 91 ASP A N 1
ATOM 707 C CA . ASP A 1 91 ? -5.361 4.906 5.274 1.00 91.69 91 ASP A CA 1
ATOM 708 C C . ASP A 1 91 ? -5.702 5.998 4.246 1.00 91.69 91 ASP A C 1
ATOM 710 O O . ASP A 1 91 ? -6.869 6.329 4.020 1.00 91.69 91 ASP A O 1
ATOM 714 N N . SER A 1 92 ? -4.690 6.470 3.509 1.00 93.69 92 SER A N 1
ATOM 715 C CA . SER A 1 92 ? -4.858 7.473 2.454 1.00 93.69 92 SER A CA 1
ATOM 716 C C . SER A 1 92 ? -5.861 7.037 1.381 1.00 93.69 92 SER A C 1
ATOM 718 O O . SER A 1 92 ? -6.709 7.830 0.962 1.00 93.69 92 SER A O 1
ATOM 720 N N . ARG A 1 93 ? -5.817 5.771 0.944 1.00 93.88 93 ARG A N 1
ATOM 721 C CA . ARG A 1 93 ? -6.768 5.239 -0.045 1.00 93.88 93 ARG A CA 1
ATOM 722 C C . ARG A 1 93 ? -8.149 5.014 0.565 1.00 93.88 93 ARG A C 1
ATOM 724 O O . ARG A 1 93 ? -9.134 5.414 -0.052 1.00 93.88 93 ARG A O 1
ATOM 731 N N . SER A 1 94 ? -8.230 4.457 1.770 1.00 91.88 94 SER A N 1
ATOM 732 C CA . SER A 1 94 ? -9.492 4.205 2.474 1.00 91.88 94 SER A CA 1
ATOM 733 C C . SER A 1 94 ? -10.261 5.483 2.814 1.00 91.88 94 SER A C 1
ATOM 735 O O . SER A 1 94 ? -11.484 5.453 2.900 1.00 91.88 94 SER A O 1
ATOM 737 N N . SER A 1 95 ? -9.589 6.639 2.873 1.00 90.69 95 SER A N 1
ATOM 738 C CA . SER A 1 95 ? -10.272 7.941 2.951 1.00 90.69 95 SER A CA 1
ATOM 739 C C . SER A 1 95 ? -11.114 8.281 1.705 1.00 90.69 95 SER A C 1
ATOM 741 O O . SER A 1 95 ? -11.996 9.137 1.761 1.00 90.69 95 SER A O 1
ATOM 743 N N . ARG A 1 96 ? -10.853 7.629 0.560 1.00 91.50 96 ARG A N 1
ATOM 744 C CA . ARG A 1 96 ? -11.483 7.913 -0.748 1.00 91.50 96 ARG A CA 1
ATOM 745 C C . ARG A 1 96 ? -12.273 6.737 -1.318 1.00 91.50 96 ARG A C 1
ATOM 747 O O . ARG A 1 96 ? -13.104 6.941 -2.200 1.00 91.50 96 ARG A O 1
ATOM 754 N N . MET A 1 97 ? -11.991 5.513 -0.878 1.00 91.81 97 MET A N 1
ATOM 755 C CA . MET A 1 97 ? -12.610 4.283 -1.380 1.00 91.81 97 MET A CA 1
ATOM 756 C C . MET A 1 97 ? -12.821 3.268 -0.255 1.00 91.81 97 MET A C 1
ATOM 758 O O . MET A 1 97 ? -12.333 3.445 0.853 1.00 91.81 97 MET A O 1
ATOM 762 N N . LYS A 1 98 ? -13.550 2.181 -0.527 1.00 91.12 98 LYS A N 1
ATOM 763 C CA . LYS A 1 98 ? -13.774 1.128 0.477 1.00 91.12 98 LYS A CA 1
ATOM 764 C C . LYS A 1 98 ? -12.447 0.444 0.864 1.00 91.12 98 LYS A C 1
ATOM 766 O O . LYS A 1 98 ? -11.632 0.235 -0.035 1.00 91.12 98 LYS A O 1
ATOM 771 N N . PRO A 1 99 ? -12.260 -0.004 2.122 1.00 90.69 99 PRO A N 1
ATOM 772 C CA . PRO A 1 99 ? -11.014 -0.640 2.574 1.00 90.69 99 PRO A CA 1
ATOM 773 C C . PRO A 1 99 ? -10.553 -1.830 1.722 1.00 90.69 99 PRO A C 1
ATOM 775 O O . PRO A 1 99 ? -9.374 -1.938 1.396 1.00 90.69 99 PRO A O 1
ATOM 778 N N . GLN A 1 100 ? -11.486 -2.678 1.273 1.00 92.06 100 GLN A N 1
ATOM 779 C CA . GLN A 1 100 ? -11.183 -3.762 0.329 1.00 92.06 100 GLN A CA 1
ATOM 780 C C . GLN A 1 100 ? -10.558 -3.233 -0.970 1.00 92.06 100 GLN A C 1
ATOM 782 O O . GLN A 1 100 ? -9.509 -3.694 -1.402 1.00 92.06 100 GLN A O 1
ATOM 787 N N . GLN A 1 101 ? -11.175 -2.216 -1.570 1.00 92.75 101 GLN A N 1
ATOM 788 C CA . GLN A 1 101 ? -10.699 -1.628 -2.819 1.00 92.75 101 GLN A CA 1
ATOM 789 C C . GLN A 1 101 ? -9.363 -0.891 -2.625 1.00 92.75 101 GLN A C 1
ATOM 791 O O . GLN A 1 101 ? -8.522 -0.883 -3.524 1.00 92.75 101 GLN A O 1
ATOM 796 N N . ALA A 1 102 ? -9.138 -0.300 -1.449 1.00 93.44 102 ALA A N 1
ATOM 797 C CA . ALA A 1 102 ? -7.855 0.295 -1.087 1.00 93.44 102 ALA A CA 1
ATOM 798 C C . ALA A 1 102 ? -6.730 -0.754 -1.070 1.00 93.44 102 ALA A C 1
ATOM 800 O O . ALA A 1 102 ? -5.651 -0.494 -1.603 1.00 93.44 102 ALA A O 1
ATOM 801 N N . LEU A 1 103 ? -6.997 -1.949 -0.534 1.00 93.12 103 LEU A N 1
ATOM 802 C CA . LEU A 1 103 ? -6.055 -3.068 -0.559 1.00 93.12 103 LEU A CA 1
ATOM 803 C C . LEU A 1 103 ? -5.831 -3.601 -1.983 1.00 93.12 103 LEU A C 1
ATOM 805 O O . LEU A 1 103 ? -4.684 -3.773 -2.393 1.00 93.12 103 LEU A O 1
ATOM 809 N N . ASP A 1 104 ? -6.900 -3.805 -2.756 1.00 93.69 104 ASP A N 1
ATOM 81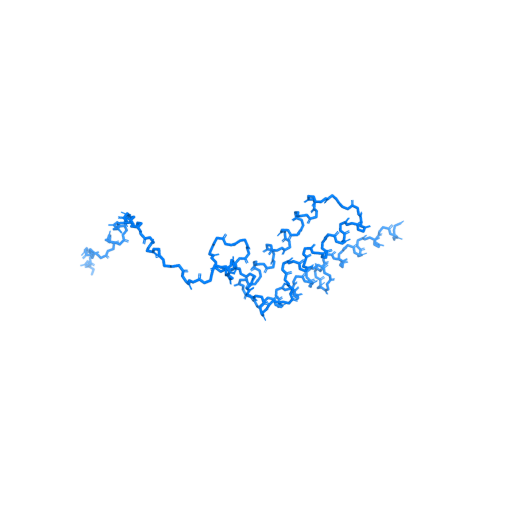0 C CA . ASP A 1 104 ? -6.814 -4.336 -4.123 1.00 93.69 104 ASP A CA 1
ATOM 811 C C . ASP A 1 104 ? -6.019 -3.401 -5.050 1.00 93.69 104 ASP A C 1
ATOM 813 O O . ASP A 1 104 ? -5.178 -3.840 -5.837 1.00 93.69 104 ASP A O 1
ATOM 817 N N . THR A 1 105 ? -6.244 -2.090 -4.939 1.00 93.75 105 THR A N 1
ATOM 818 C CA . THR A 1 105 ? -5.507 -1.089 -5.727 1.00 93.75 105 THR A CA 1
ATOM 819 C C . THR A 1 105 ? -4.039 -1.017 -5.324 1.00 93.75 105 THR A C 1
ATOM 821 O O . THR A 1 105 ? -3.171 -0.953 -6.191 1.00 93.75 105 THR A O 1
ATOM 824 N N . LEU A 1 106 ? -3.732 -1.110 -4.028 1.00 94.19 106 LEU A N 1
ATOM 825 C CA . LEU A 1 106 ? -2.352 -1.199 -3.564 1.00 94.19 106 LEU A CA 1
ATOM 826 C C . LEU A 1 106 ? -1.661 -2.473 -4.084 1.00 94.19 106 LEU A C 1
ATOM 828 O O . LEU A 1 106 ? -0.516 -2.428 -4.533 1.00 94.19 106 LEU A O 1
ATOM 832 N N . HIS A 1 107 ? -2.359 -3.607 -4.058 1.00 93.56 107 HIS A N 1
ATOM 833 C CA . HIS A 1 107 ? -1.856 -4.861 -4.607 1.00 93.56 107 HIS A CA 1
ATOM 834 C C . HIS A 1 107 ? -1.551 -4.740 -6.107 1.00 93.56 107 HIS A C 1
ATOM 836 O O . HIS A 1 107 ? -0.509 -5.213 -6.570 1.00 93.56 107 HIS A O 1
ATOM 842 N N . ALA A 1 108 ? -2.416 -4.064 -6.867 1.00 94.31 108 ALA A N 1
ATOM 843 C CA . ALA A 1 108 ? -2.160 -3.771 -8.271 1.00 94.31 108 ALA A CA 1
ATOM 844 C C . ALA A 1 108 ? -0.899 -2.902 -8.451 1.00 94.31 108 ALA A C 1
ATOM 846 O O . ALA A 1 108 ? -0.065 -3.218 -9.295 1.00 94.31 108 ALA A O 1
ATOM 847 N N . ASP A 1 109 ? -0.685 -1.876 -7.627 1.00 92.38 109 ASP A N 1
ATOM 848 C CA . ASP A 1 109 ? 0.491 -0.999 -7.744 1.00 92.38 109 ASP A CA 1
ATOM 849 C C . ASP A 1 109 ? 1.824 -1.719 -7.456 1.00 92.38 109 ASP A C 1
ATOM 851 O O . ASP A 1 109 ? 2.864 -1.390 -8.035 1.00 92.38 109 ASP A O 1
ATOM 855 N N . TYR A 1 110 ? 1.823 -2.724 -6.576 1.00 92.38 110 TYR A N 1
ATOM 856 C CA . TYR A 1 110 ? 3.044 -3.461 -6.240 1.00 92.38 110 TYR A CA 1
ATOM 857 C C . TYR A 1 110 ? 3.266 -4.708 -7.093 1.00 92.38 110 TYR A C 1
ATOM 859 O O . TYR A 1 110 ? 4.410 -4.969 -7.468 1.00 92.38 110 TYR 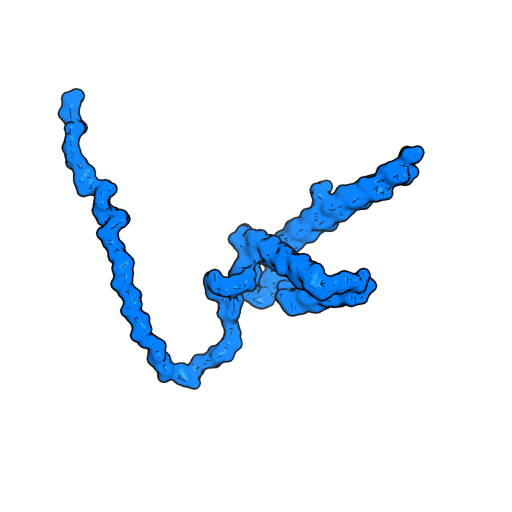A O 1
ATOM 867 N N . ILE A 1 111 ? 2.212 -5.465 -7.405 1.00 90.62 111 ILE A N 1
ATOM 868 C CA . ILE A 1 111 ? 2.332 -6.815 -7.971 1.00 90.62 111 ILE A CA 1
ATOM 869 C C . ILE A 1 111 ? 1.686 -6.920 -9.356 1.00 90.62 111 ILE A C 1
ATOM 871 O O . ILE A 1 111 ? 2.374 -7.267 -10.315 1.00 90.62 111 ILE A O 1
ATOM 875 N N . GLY A 1 112 ? 0.380 -6.651 -9.466 1.00 83.62 112 GLY A N 1
ATOM 876 C CA . GLY A 1 112 ? -0.429 -7.120 -10.606 1.00 83.62 112 GLY A CA 1
ATOM 877 C C . GLY A 1 112 ? -0.764 -6.101 -11.701 1.00 83.62 112 GLY A C 1
ATOM 878 O O . GLY A 1 112 ? -1.193 -6.487 -12.786 1.00 83.62 112 GLY A O 1
ATOM 879 N N . GLY A 1 113 ? -0.604 -4.808 -11.440 1.00 88.38 113 GLY A N 1
ATOM 880 C CA . GLY A 1 113 ? -0.960 -3.726 -12.354 1.00 88.38 113 GLY A CA 1
ATOM 881 C C . GLY A 1 113 ? 0.024 -3.546 -13.512 1.00 88.38 113 GLY A C 1
ATOM 882 O O . GLY A 1 113 ? 1.168 -4.000 -13.480 1.00 88.38 113 GLY A O 1
ATOM 883 N N . GLU A 1 114 ? -0.411 -2.825 -14.546 1.00 85.38 114 GLU A N 1
ATOM 884 C CA . GLU A 1 114 ? 0.416 -2.514 -15.722 1.00 85.38 114 GLU A CA 1
ATOM 885 C C . GLU A 1 114 ? 1.705 -1.761 -15.342 1.00 85.38 114 GLU A C 1
ATOM 887 O O . GLU A 1 114 ? 2.779 -2.064 -15.860 1.00 85.38 114 GLU A O 1
ATOM 892 N N . GLY A 1 115 ? 1.613 -0.849 -14.368 1.00 84.75 115 GLY A N 1
ATOM 893 C CA . GLY A 1 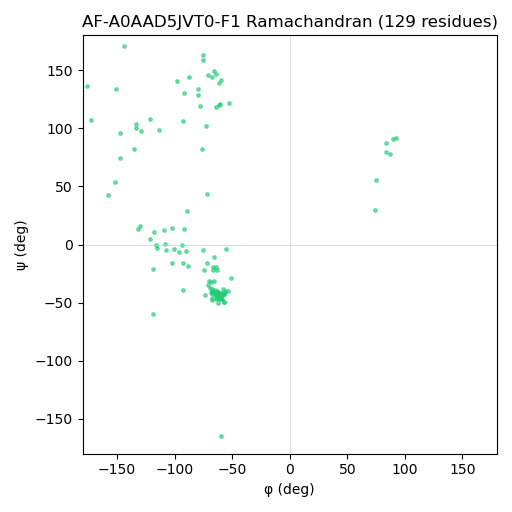115 ? 2.740 -0.101 -13.803 1.00 84.75 115 GLY A CA 1
ATOM 894 C C . GLY A 1 115 ? 3.400 -0.741 -12.577 1.00 84.75 115 GLY A C 1
ATOM 895 O O . GLY A 1 115 ? 4.165 -0.059 -11.889 1.00 84.75 115 GLY A O 1
ATOM 896 N N . ALA A 1 116 ? 3.108 -2.012 -12.274 1.00 92.69 116 ALA A N 1
ATOM 897 C CA . ALA A 1 116 ? 3.508 -2.624 -11.012 1.00 92.69 116 ALA A CA 1
ATOM 898 C C . ALA A 1 116 ? 5.025 -2.631 -10.790 1.00 92.69 116 ALA A C 1
ATOM 900 O O . ALA A 1 116 ? 5.816 -2.898 -11.703 1.00 92.69 116 ALA A O 1
ATOM 901 N N . ASN A 1 117 ? 5.438 -2.398 -9.544 1.00 89.81 117 ASN A N 1
ATOM 902 C CA . ASN A 1 117 ? 6.851 -2.438 -9.156 1.00 89.81 117 ASN A CA 1
ATOM 903 C C . ASN A 1 117 ? 7.484 -3.803 -9.442 1.00 89.81 117 ASN A C 1
ATOM 905 O O . ASN A 1 117 ? 8.574 -3.861 -10.009 1.00 89.81 117 ASN A O 1
ATOM 909 N N . TYR A 1 118 ? 6.782 -4.892 -9.118 1.00 89.50 118 TYR A N 1
ATOM 910 C CA . TYR A 1 118 ? 7.258 -6.247 -9.377 1.00 89.50 118 TYR A CA 1
ATOM 911 C C . TYR A 1 118 ? 7.463 -6.507 -10.870 1.00 89.50 118 TYR A C 1
ATOM 913 O O . TYR A 1 118 ? 8.508 -7.014 -11.266 1.00 89.50 118 TYR A O 1
ATOM 921 N N . ARG A 1 119 ? 6.509 -6.090 -11.712 1.00 87.62 119 ARG A N 1
ATOM 922 C CA . ARG A 1 119 ? 6.614 -6.220 -13.171 1.00 87.62 119 ARG A CA 1
ATOM 923 C C . ARG A 1 119 ? 7.841 -5.480 -13.706 1.00 87.62 119 ARG A C 1
ATOM 925 O O . ARG A 1 119 ? 8.604 -6.047 -14.482 1.00 87.62 119 ARG A O 1
ATOM 932 N N . ARG A 1 120 ? 8.055 -4.235 -13.265 1.00 87.69 120 ARG A N 1
ATOM 933 C CA . ARG A 1 120 ? 9.227 -3.432 -13.655 1.00 87.69 120 ARG A CA 1
ATOM 934 C C . ARG A 1 120 ? 10.539 -4.080 -13.218 1.00 87.69 120 ARG A C 1
ATOM 936 O O . ARG A 1 120 ? 11.459 -4.172 -14.024 1.00 87.69 120 ARG A O 1
ATOM 943 N N . TRP A 1 121 ? 10.608 -4.560 -11.978 1.00 88.44 121 TRP A N 1
ATOM 944 C CA . TRP A 1 121 ? 11.787 -5.249 -11.453 1.00 88.44 121 TRP A CA 1
ATOM 945 C C . TRP A 1 121 ? 12.078 -6.556 -12.201 1.00 88.44 121 TRP A C 1
ATOM 947 O O . TRP A 1 121 ? 13.219 -6.788 -12.586 1.00 88.44 121 TRP A O 1
ATOM 957 N N . TYR A 1 122 ? 11.051 -7.366 -12.473 1.00 87.44 122 TYR A N 1
ATOM 958 C CA . TYR A 1 122 ? 11.180 -8.626 -13.207 1.00 87.44 122 TYR A CA 1
ATOM 959 C C . TYR A 1 122 ? 11.764 -8.417 -14.609 1.00 87.44 122 TYR A C 1
ATOM 961 O O . TYR A 1 122 ? 12.709 -9.105 -14.984 1.00 87.44 122 TYR A O 1
ATOM 969 N N . PHE A 1 123 ? 11.256 -7.436 -15.364 1.00 84.31 123 PHE A N 1
ATOM 970 C CA . PHE A 1 123 ? 11.799 -7.137 -16.691 1.00 84.31 123 PHE A CA 1
ATOM 971 C C . PHE A 1 123 ? 13.213 -6.558 -16.626 1.00 84.31 123 PHE A C 1
ATOM 973 O O . PHE A 1 123 ? 14.059 -6.968 -17.413 1.00 84.31 123 PHE A O 1
ATOM 980 N N . ALA A 1 124 ? 13.496 -5.656 -15.681 1.00 85.56 124 ALA A N 1
ATOM 981 C CA . ALA A 1 124 ? 14.837 -5.096 -15.519 1.00 85.56 124 ALA A CA 1
ATOM 982 C C . ALA A 1 124 ? 15.879 -6.177 -15.183 1.00 85.56 124 ALA A C 1
ATOM 984 O O . ALA A 1 124 ? 16.937 -6.210 -15.800 1.00 85.56 124 ALA A O 1
ATOM 985 N N . ALA A 1 125 ? 15.553 -7.105 -14.279 1.00 84.25 125 ALA A N 1
ATOM 986 C CA . ALA A 1 125 ? 16.439 -8.205 -13.895 1.00 84.25 125 ALA A CA 1
ATOM 987 C C . ALA A 1 125 ? 16.699 -9.214 -15.030 1.00 84.25 125 ALA A C 1
ATOM 989 O O . ALA A 1 125 ? 17.683 -9.946 -14.987 1.00 84.25 125 ALA A O 1
ATOM 990 N N . GLN A 1 126 ? 15.821 -9.275 -16.037 1.00 72.56 126 GLN A N 1
ATOM 991 C CA . GLN A 1 126 ? 16.000 -10.130 -17.214 1.00 72.56 126 GLN A CA 1
ATOM 992 C C . GLN A 1 126 ? 16.792 -9.467 -18.342 1.00 72.56 126 GLN A C 1
ATOM 994 O O . GLN A 1 126 ? 17.289 -10.183 -19.208 1.00 72.56 126 GLN A O 1
ATOM 999 N N . MET A 1 127 ? 16.926 -8.136 -18.351 1.00 60.16 127 MET A N 1
ATOM 1000 C CA . MET A 1 127 ? 17.710 -7.442 -19.379 1.00 60.16 127 MET A CA 1
ATOM 1001 C C . MET A 1 127 ? 19.216 -7.687 -19.230 1.00 60.16 127 MET A C 1
ATOM 1003 O O . MET A 1 127 ? 19.890 -7.813 -20.245 1.00 60.16 127 MET A O 1
ATOM 1007 N N . ASP A 1 128 ? 19.719 -7.872 -18.005 1.00 59.28 128 ASP A N 1
ATOM 1008 C CA . ASP A 1 128 ? 21.134 -8.203 -17.747 1.00 59.28 128 ASP A CA 1
ATOM 1009 C C . ASP A 1 128 ? 21.553 -9.594 -18.274 1.00 59.28 128 ASP A C 1
ATOM 1011 O O . ASP A 1 128 ? 22.738 -9.906 -18.298 1.00 59.28 128 ASP A O 1
ATOM 1015 N N . LEU A 1 129 ? 20.608 -10.451 -18.691 1.00 57.62 129 LEU A N 1
ATOM 1016 C CA . LEU A 1 129 ? 20.909 -11.747 -19.320 1.00 57.62 129 LEU A CA 1
ATOM 1017 C C . LEU A 1 129 ? 21.030 -11.676 -20.855 1.00 57.62 129 LEU A C 1
ATOM 1019 O O . LEU A 1 129 ? 21.313 -12.702 -21.475 1.00 57.62 129 LEU A O 1
ATOM 1023 N N . MET A 1 130 ? 20.748 -10.523 -21.473 1.00 55.56 130 MET A N 1
ATOM 1024 C CA . MET A 1 130 ? 20.681 -10.374 -22.935 1.00 55.56 130 MET A CA 1
ATOM 1025 C C . MET A 1 130 ? 21.847 -9.574 -23.548 1.00 55.56 130 MET A C 1
ATOM 1027 O O . MET A 1 130 ? 21.854 -9.410 -24.769 1.00 55.56 130 MET A O 1
ATOM 1031 N N . ASP A 1 131 ? 22.796 -9.102 -22.735 1.00 57.25 131 ASP A N 1
ATOM 1032 C CA . ASP A 1 131 ? 24.086 -8.511 -23.156 1.00 57.25 131 ASP A CA 1
ATOM 1033 C C . ASP A 1 131 ? 25.222 -9.545 -23.015 1.00 57.25 131 ASP A C 1
ATOM 1035 O O . ASP A 1 131 ? 26.177 -9.515 -23.825 1.00 57.25 131 ASP A O 1
#

Foldseek 3Di:
DDDDDDDPPPDDPPDDDDDDDDDDDDDDPPDDPDDPLQCDPPRLLNLCDDPVQAPDDLVRLLVVLVVVCVVVVNDPVVSVVVSSVVSVQLSVVSNPDGSVVSVVVVCCCDPNPPNHPVVVVVVVVCVVVVD

Secondary structure (DSSP, 8-state):
-------TTSSSSS--------------TTSPS-S-TTSSTTSTTTTS--GGG-SS-HHHHHHHHHHHHHHHT--HHHHHHHHHHHHHHHHHHHTTS-HHHHHHHHHIIIIISTT-HHHHHHHHHHHTT--

Sequence (131 aa):
MLALLESKRFKNKLLTESNTSVQDPQNNPTLPKNTLLGYSDSAPYSSWGPEDAIPATLTEIEAQFQDIAKKFGFQADSARNMLDHLMIMLDSRSSRMKPQQALDTLHADYIGGEGANYRRWYFAAQMDLMD

Mean predicted aligned error: 15.8 Å